Protein AF-A0A2G9PQK1-F1 (afdb_monomer_lite)

pLDDT: mean 94.48, std 4.03, range [71.69, 98.19]

Radius of gyration: 12.2 Å; chains: 1; bounding box: 29×18×31 Å

Sequence (68 aa):
MVDVDQAIIARLKSHGVNFEVLVDCRNAILVREGNVVSPQDLMATQEIFSDAKKGLRVSDDELQQAFA

Structure (mmCIF, N/CA/C/O backbone):
data_AF-A0A2G9PQK1-F1
#
_entry.id   AF-A0A2G9PQK1-F1
#
loop_
_atom_site.group_PDB
_atom_site.id
_atom_site.type_symbol
_atom_site.label_atom_id
_atom_site.label_alt_id
_atom_site.label_comp_id
_atom_site.label_asym_id
_atom_site.label_entity_id
_atom_site.label_seq_id
_atom_site.pdbx_PDB_ins_code
_atom_site.Cartn_x
_atom_site.Cartn_y
_atom_site.Cartn_z
_atom_site.occupancy
_atom_site.B_iso_or_equiv
_atom_site.auth_seq_id
_atom_site.auth_comp_id
_atom_site.auth_asym_id
_atom_site.auth_atom_id
_atom_site.pdbx_PDB_model_num
ATOM 1 N N . MET A 1 1 ? -0.485 2.957 -16.508 1.00 71.69 1 MET A N 1
ATOM 2 C CA . MET A 1 1 ? -1.595 2.874 -15.534 1.00 71.69 1 MET A CA 1
ATOM 3 C C . MET A 1 1 ? -1.741 1.418 -15.146 1.00 71.69 1 MET A C 1
ATOM 5 O O . MET A 1 1 ? -1.948 0.598 -16.034 1.00 71.69 1 MET A O 1
ATOM 9 N N . VAL A 1 2 ? -1.508 1.100 -13.876 1.00 82.25 2 VAL A N 1
ATOM 10 C CA . VAL A 1 2 ? -1.559 -0.275 -13.363 1.00 82.25 2 VAL A CA 1
ATOM 11 C C . VAL A 1 2 ? -3.017 -0.690 -13.184 1.00 82.25 2 VAL A C 1
ATOM 13 O O . VAL A 1 2 ? -3.821 0.092 -12.681 1.00 82.25 2 VAL A O 1
ATOM 16 N N . ASP A 1 3 ? -3.354 -1.902 -13.615 1.00 87.44 3 ASP A N 1
ATOM 17 C CA . ASP A 1 3 ? -4.680 -2.479 -13.403 1.00 87.44 3 ASP A CA 1
ATOM 18 C C . ASP A 1 3 ? -4.801 -2.986 -11.960 1.00 87.44 3 ASP A C 1
ATOM 20 O O . ASP A 1 3 ? -3.960 -3.758 -11.495 1.00 87.44 3 ASP A O 1
ATOM 24 N N . VAL A 1 4 ? -5.850 -2.557 -11.2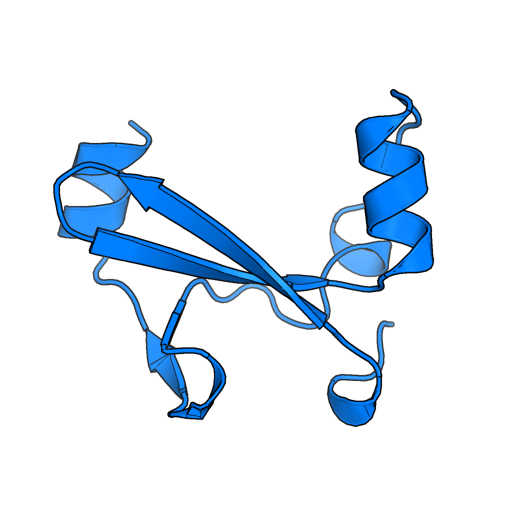57 1.00 87.44 4 VAL A N 1
ATOM 25 C CA . VAL A 1 4 ? -6.131 -2.961 -9.873 1.00 87.44 4 VAL A CA 1
ATOM 26 C C . VAL A 1 4 ? -6.352 -4.471 -9.778 1.00 87.44 4 VAL A C 1
ATOM 28 O O . VAL A 1 4 ? -5.899 -5.076 -8.808 1.00 87.44 4 VAL A O 1
ATOM 31 N N . ASP A 1 5 ? -6.955 -5.095 -10.794 1.00 87.94 5 ASP A N 1
ATOM 32 C CA . ASP A 1 5 ? -7.220 -6.540 -10.802 1.00 87.94 5 ASP A CA 1
ATOM 33 C C . ASP A 1 5 ? -5.936 -7.375 -10.942 1.00 87.94 5 ASP A C 1
ATOM 35 O O . ASP A 1 5 ? -5.897 -8.543 -10.552 1.00 87.94 5 ASP A O 1
ATOM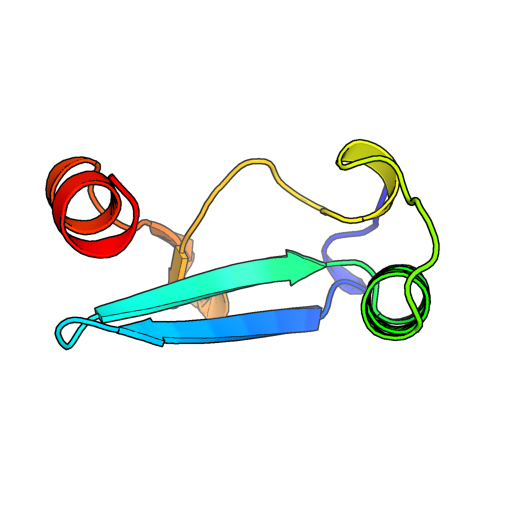 39 N N . GLN A 1 6 ? -4.871 -6.782 -11.492 1.00 89.81 6 GLN A N 1
ATOM 40 C CA . GLN A 1 6 ? -3.552 -7.410 -11.640 1.00 89.81 6 GLN A CA 1
ATOM 41 C C . GLN A 1 6 ? -2.556 -6.960 -10.562 1.00 89.81 6 GLN A C 1
ATOM 43 O O . GLN A 1 6 ? -1.455 -7.511 -10.467 1.00 89.81 6 GLN A O 1
ATOM 48 N N . ALA A 1 7 ? -2.921 -5.964 -9.751 1.00 95.19 7 ALA A N 1
ATOM 49 C CA . ALA A 1 7 ? -2.065 -5.436 -8.706 1.00 95.19 7 ALA A CA 1
ATOM 50 C C . ALA A 1 7 ? -1.933 -6.427 -7.543 1.00 95.19 7 ALA A C 1
ATOM 52 O O . ALA A 1 7 ? -2.883 -7.094 -7.129 1.00 95.19 7 ALA A O 1
ATOM 53 N N . ILE A 1 8 ? -0.733 -6.493 -6.974 1.00 96.06 8 ILE A N 1
ATOM 54 C CA . ILE A 1 8 ? -0.445 -7.285 -5.780 1.00 96.06 8 ILE A CA 1
ATOM 55 C C . ILE A 1 8 ? -0.286 -6.379 -4.562 1.00 96.06 8 ILE A C 1
ATOM 57 O O . ILE A 1 8 ? 0.039 -5.198 -4.676 1.00 96.06 8 ILE A O 1
ATOM 61 N N . ILE A 1 9 ? -0.485 -6.950 -3.376 1.00 97.44 9 ILE A N 1
ATOM 62 C CA . ILE A 1 9 ? -0.291 -6.237 -2.113 1.00 97.44 9 ILE A CA 1
ATOM 63 C C . ILE A 1 9 ? 1.187 -6.303 -1.732 1.00 97.44 9 ILE A C 1
ATOM 65 O O . ILE A 1 9 ? 1.699 -7.376 -1.399 1.00 97.44 9 ILE A O 1
ATOM 69 N N . ALA A 1 10 ? 1.854 -5.151 -1.715 1.00 96.88 10 ALA A N 1
ATOM 70 C CA . ALA A 1 10 ? 3.087 -4.981 -0.959 1.00 96.88 10 ALA A CA 1
ATOM 71 C C . ALA A 1 10 ? 2.726 -4.529 0.459 1.00 96.88 10 ALA A C 1
ATOM 73 O O . ALA A 1 10 ? 1.948 -3.593 0.635 1.00 96.88 10 ALA A O 1
ATOM 74 N N . ARG A 1 11 ? 3.270 -5.215 1.470 1.00 97.12 11 ARG A N 1
ATOM 75 C CA . ARG A 1 11 ? 2.940 -4.985 2.881 1.00 97.12 11 ARG A CA 1
ATOM 76 C C . ARG A 1 11 ? 4.190 -4.705 3.702 1.00 97.12 11 ARG A C 1
ATOM 78 O O . ARG A 1 11 ? 5.156 -5.462 3.638 1.00 97.12 11 ARG A O 1
ATOM 85 N N . LEU A 1 12 ? 4.101 -3.697 4.561 1.00 97.31 12 LEU A N 1
ATOM 86 C CA . LEU A 1 12 ? 5.027 -3.440 5.658 1.00 97.31 12 LEU A CA 1
ATOM 87 C C . LEU A 1 12 ? 4.252 -3.445 6.979 1.00 97.31 12 LEU A C 1
ATOM 89 O O . LEU A 1 12 ? 3.168 -2.879 7.060 1.00 97.31 12 LEU A O 1
ATOM 93 N N . LYS A 1 13 ? 4.795 -4.073 8.024 1.00 96.44 13 LYS A N 1
ATOM 94 C CA . LYS A 1 13 ? 4.224 -4.008 9.375 1.00 96.44 13 LYS A CA 1
ATOM 95 C C . LYS A 1 13 ? 5.154 -3.209 10.276 1.00 96.44 13 LYS A C 1
ATOM 97 O O . LYS A 1 13 ? 6.314 -3.582 10.427 1.00 96.44 13 LYS A O 1
ATOM 102 N N . SER A 1 14 ? 4.643 -2.136 10.868 1.00 95.25 14 SER A N 1
ATOM 103 C CA . SER A 1 14 ? 5.410 -1.221 11.718 1.00 95.25 14 SER A CA 1
ATOM 104 C C . SER A 1 14 ? 4.495 -0.609 12.778 1.00 95.25 14 SER A C 1
ATOM 106 O O . SER A 1 14 ? 3.307 -0.448 12.529 1.00 95.25 14 SER A O 1
ATOM 108 N N . HIS A 1 15 ? 5.008 -0.323 13.977 1.00 93.62 15 HIS A N 1
ATOM 109 C CA . HIS A 1 15 ? 4.233 0.299 15.070 1.00 93.62 15 HIS A CA 1
ATOM 110 C C . HIS A 1 15 ? 2.890 -0.395 15.398 1.00 93.62 15 HIS A C 1
ATOM 112 O O . HIS A 1 15 ? 1.938 0.230 15.842 1.00 93.62 15 HIS A O 1
ATOM 118 N N . GLY A 1 16 ? 2.797 -1.710 15.173 1.00 93.38 16 GLY A N 1
ATOM 119 C CA . GLY A 1 16 ? 1.562 -2.478 15.382 1.00 93.38 16 GLY A CA 1
ATOM 120 C C . GLY A 1 16 ? 0.531 -2.383 14.248 1.00 93.38 16 GLY A C 1
ATOM 121 O O . GLY A 1 16 ? -0.441 -3.136 14.273 1.00 93.38 16 GLY A O 1
ATOM 122 N N . VAL A 1 17 ? 0.778 -1.559 13.229 1.00 95.19 17 VAL A N 1
ATOM 123 C CA . VAL A 1 17 ? -0.107 -1.301 12.085 1.00 95.19 17 VAL A CA 1
ATOM 124 C C . VAL A 1 17 ? 0.437 -1.988 10.824 1.00 95.19 17 VAL A C 1
ATOM 126 O O . VAL A 1 17 ? 1.649 -2.148 10.645 1.00 95.19 17 VAL A O 1
ATOM 129 N N . ASN A 1 18 ? -0.465 -2.450 9.955 1.00 97.50 18 ASN A N 1
ATOM 130 C CA . ASN A 1 18 ? -0.111 -2.897 8.608 1.00 97.50 18 ASN A CA 1
ATOM 131 C C . ASN A 1 18 ? -0.231 -1.714 7.647 1.00 97.50 18 ASN A C 1
ATOM 133 O O . ASN A 1 18 ? -1.212 -0.984 7.697 1.00 97.50 18 ASN A O 1
ATOM 137 N N . PHE A 1 19 ? 0.729 -1.581 6.744 1.00 98.06 19 PHE A N 1
ATOM 138 C CA . PHE A 1 19 ? 0.717 -0.611 5.662 1.00 98.06 19 PHE A CA 1
ATOM 139 C C . PHE A 1 19 ? 0.789 -1.383 4.355 1.00 98.06 19 PHE A C 1
ATOM 141 O O . PHE A 1 19 ? 1.755 -2.103 4.093 1.00 98.06 19 PHE A O 1
ATOM 148 N N . GLU A 1 20 ? -0.269 -1.281 3.568 1.00 98.19 20 GLU A N 1
ATOM 149 C CA . GLU A 1 20 ? -0.480 -2.020 2.337 1.00 98.19 20 GLU A CA 1
ATOM 150 C C . GLU A 1 20 ? -0.655 -1.05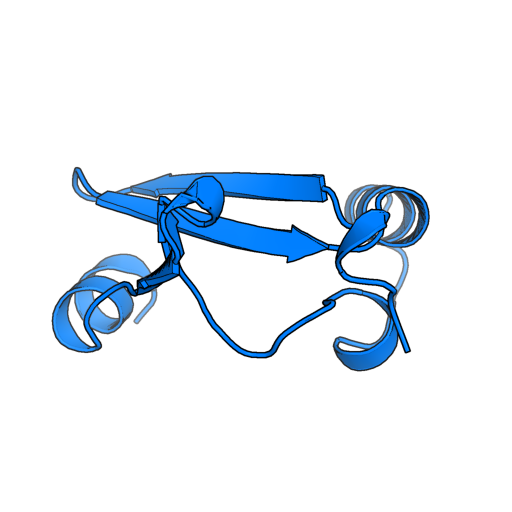4 1.175 1.00 98.19 20 GLU A C 1
ATOM 152 O O . GLU A 1 20 ? -1.432 -0.105 1.251 1.00 98.19 20 GLU A O 1
ATOM 157 N N . VAL A 1 21 ? 0.043 -1.331 0.081 1.00 96.94 21 VAL A N 1
ATOM 158 C CA . VAL A 1 21 ? -0.110 -0.614 -1.185 1.00 96.94 21 VAL A CA 1
ATOM 159 C C . VAL A 1 21 ? -0.327 -1.613 -2.312 1.00 96.94 21 VAL A C 1
ATOM 161 O O . VAL A 1 21 ? 0.198 -2.731 -2.285 1.00 96.94 21 VAL A O 1
ATOM 164 N N . LEU A 1 22 ? -1.120 -1.206 -3.301 1.00 97.00 22 LEU A N 1
ATOM 165 C CA . LEU A 1 22 ? -1.377 -1.991 -4.502 1.00 97.00 22 LEU A CA 1
ATOM 166 C C . LEU A 1 22 ? -0.339 -1.637 -5.562 1.00 97.00 22 LEU A C 1
ATOM 168 O O . LEU A 1 22 ? -0.297 -0.498 -6.028 1.00 97.00 22 LEU A O 1
ATOM 172 N N . VAL A 1 23 ? 0.492 -2.608 -5.934 1.00 96.81 23 VAL A N 1
ATOM 173 C CA . VAL A 1 23 ? 1.611 -2.410 -6.862 1.00 96.81 23 VAL A CA 1
ATOM 174 C C . VAL A 1 23 ? 1.559 -3.373 -8.037 1.00 96.81 23 VAL A C 1
ATOM 176 O O . VAL A 1 23 ? 1.109 -4.512 -7.906 1.00 96.81 23 VAL A O 1
ATOM 179 N N . ASP A 1 24 ? 2.083 -2.941 -9.180 1.00 96.44 24 ASP A N 1
ATOM 180 C CA . ASP A 1 24 ? 2.421 -3.855 -10.265 1.00 96.44 24 ASP A CA 1
ATOM 181 C C . ASP A 1 24 ? 3.583 -4.762 -9.834 1.00 96.44 24 ASP A C 1
ATOM 183 O O . ASP A 1 24 ? 4.638 -4.298 -9.395 1.00 96.44 24 ASP A O 1
ATOM 187 N N . CYS A 1 25 ? 3.394 -6.076 -9.961 1.00 94.75 25 CYS A N 1
ATOM 188 C CA . CYS A 1 25 ? 4.362 -7.069 -9.495 1.00 94.75 25 CYS A CA 1
ATOM 189 C C . CYS A 1 25 ? 5.727 -6.9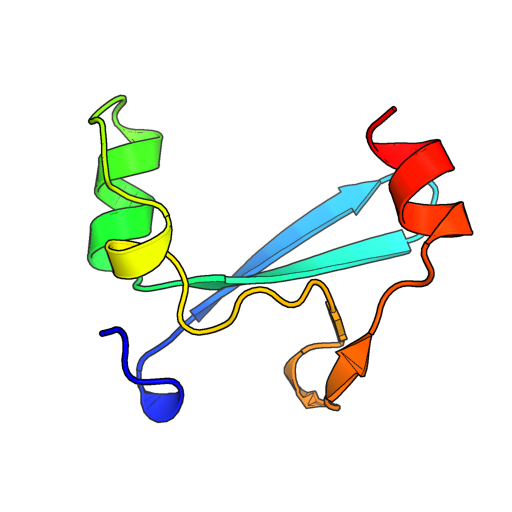41 -10.193 1.00 94.75 25 CYS A C 1
ATOM 191 O O . CYS A 1 25 ? 6.769 -7.070 -9.548 1.00 94.75 25 CYS A O 1
ATOM 193 N N . ARG A 1 26 ? 5.742 -6.663 -11.502 1.00 94.56 26 ARG A N 1
ATOM 194 C CA . ARG A 1 26 ? 6.984 -6.599 -12.286 1.00 94.56 26 ARG A CA 1
ATOM 195 C C . ARG A 1 26 ? 7.775 -5.350 -11.925 1.00 94.56 26 ARG A C 1
ATOM 197 O O . ARG A 1 26 ? 8.963 -5.440 -11.626 1.00 94.56 26 ARG A O 1
ATOM 204 N N . ASN A 1 27 ? 7.103 -4.207 -11.878 1.00 95.75 27 ASN A N 1
ATOM 205 C CA . ASN A 1 27 ? 7.710 -2.937 -11.502 1.00 95.75 27 ASN A CA 1
ATOM 206 C C . ASN A 1 27 ? 8.190 -2.942 -10.047 1.00 95.75 27 ASN A C 1
ATOM 208 O O . ASN A 1 27 ? 9.265 -2.419 -9.757 1.00 95.75 27 ASN A O 1
ATOM 212 N N . ALA A 1 28 ? 7.467 -3.604 -9.140 1.00 95.69 28 ALA A N 1
ATOM 213 C CA . ALA A 1 28 ? 7.910 -3.775 -7.760 1.00 95.69 28 ALA A CA 1
ATOM 214 C C . ALA A 1 28 ? 9.221 -4.574 -7.656 1.00 95.69 28 ALA A C 1
ATOM 216 O O . ALA A 1 28 ? 10.082 -4.232 -6.845 1.00 95.69 28 ALA A O 1
ATOM 217 N N . ILE A 1 29 ? 9.408 -5.611 -8.482 1.00 95.94 29 ILE A N 1
ATOM 218 C CA . ILE A 1 29 ? 10.673 -6.362 -8.543 1.00 95.94 29 ILE A CA 1
ATOM 219 C C . ILE A 1 29 ? 11.808 -5.463 -9.042 1.00 95.94 29 ILE A C 1
ATOM 221 O O . ILE A 1 29 ? 12.850 -5.405 -8.394 1.00 95.94 29 ILE A O 1
ATOM 225 N N . LEU A 1 30 ? 11.587 -4.697 -10.115 1.00 96.69 30 LEU A N 1
ATOM 226 C CA . LEU A 1 30 ? 12.592 -3.772 -10.652 1.00 96.69 30 LEU A CA 1
ATOM 227 C C . LEU A 1 30 ? 13.059 -2.754 -9.604 1.00 96.69 30 LEU A C 1
ATOM 229 O O . LEU A 1 30 ? 14.262 -2.521 -9.474 1.00 96.69 30 LEU A O 1
ATOM 233 N N . VAL A 1 31 ? 12.130 -2.192 -8.824 1.00 96.00 31 VAL A N 1
ATOM 234 C CA . VAL A 1 31 ? 12.454 -1.278 -7.716 1.00 96.00 31 VAL A CA 1
ATOM 235 C C . VAL A 1 31 ? 13.287 -1.978 -6.642 1.00 96.00 31 VAL A C 1
ATOM 237 O O . VAL A 1 31 ? 14.261 -1.410 -6.153 1.00 96.00 31 VAL A O 1
ATOM 240 N N . ARG A 1 32 ? 12.964 -3.232 -6.296 1.00 94.38 32 ARG A N 1
ATOM 241 C CA . ARG A 1 32 ? 13.757 -4.020 -5.334 1.00 94.38 32 ARG A CA 1
ATOM 242 C C . ARG A 1 32 ? 15.170 -4.330 -5.826 1.00 94.38 32 ARG A C 1
ATOM 244 O O . ARG A 1 32 ? 16.062 -4.500 -5.002 1.00 94.38 32 ARG A O 1
ATOM 251 N N . GLU A 1 33 ? 15.370 -4.396 -7.136 1.00 97.00 33 GLU A N 1
ATOM 252 C CA . GLU A 1 33 ? 16.680 -4.569 -7.775 1.00 97.00 33 GLU A CA 1
ATOM 253 C C . GLU A 1 33 ? 17.475 -3.254 -7.887 1.00 97.00 33 GLU A C 1
ATOM 255 O O . GLU A 1 33 ? 18.621 -3.264 -8.331 1.00 97.00 33 GLU A O 1
ATOM 260 N N . GLY A 1 34 ? 16.900 -2.125 -7.454 1.00 96.88 34 GLY A N 1
ATOM 261 C CA . GLY A 1 34 ? 17.546 -0.812 -7.459 1.00 96.88 34 GLY A CA 1
ATOM 262 C C . GLY A 1 34 ? 17.278 0.023 -8.712 1.00 96.88 34 GLY A C 1
ATOM 263 O O . GLY A 1 34 ? 17.885 1.081 -8.876 1.00 96.88 34 GLY A O 1
ATOM 264 N N . ASN A 1 35 ? 16.373 -0.415 -9.593 1.00 97.69 35 ASN A N 1
ATOM 265 C CA . ASN A 1 35 ? 15.955 0.387 -10.738 1.00 97.69 35 ASN A CA 1
ATOM 266 C C . ASN A 1 35 ? 15.016 1.517 -10.303 1.00 97.69 35 ASN A C 1
ATOM 268 O O . ASN A 1 35 ? 14.246 1.395 -9.349 1.00 97.69 35 ASN A O 1
ATOM 272 N N . VAL A 1 36 ? 15.036 2.610 -11.062 1.00 95.56 36 VAL A N 1
ATOM 273 C CA . VAL A 1 36 ? 14.118 3.732 -10.863 1.00 95.56 36 VAL A CA 1
ATOM 274 C C . VAL A 1 36 ? 12.859 3.492 -11.691 1.00 95.56 36 VAL A C 1
ATOM 276 O O . VAL A 1 36 ? 12.920 3.446 -12.917 1.00 95.56 36 VAL A O 1
ATOM 279 N N . VAL A 1 37 ? 11.717 3.361 -11.017 1.00 95.00 37 VAL A N 1
ATOM 280 C CA . VAL A 1 37 ? 10.389 3.270 -11.638 1.00 95.00 37 VAL A CA 1
ATOM 281 C C . VAL A 1 37 ? 9.525 4.408 -11.110 1.00 95.00 37 VAL A C 1
ATOM 283 O O . VAL A 1 37 ? 9.608 4.755 -9.930 1.00 95.00 37 VAL A O 1
ATOM 286 N N . SER A 1 38 ? 8.712 5.014 -11.976 1.00 94.69 38 SER A N 1
ATOM 287 C CA . SER A 1 38 ? 7.826 6.099 -11.558 1.00 94.69 38 SER A CA 1
ATOM 288 C C . SER A 1 38 ? 6.751 5.577 -10.586 1.00 94.69 38 SER A C 1
ATOM 290 O O . SER A 1 38 ? 6.262 4.455 -10.753 1.00 94.69 38 SER A O 1
ATOM 292 N N . PRO A 1 39 ? 6.322 6.371 -9.589 1.00 90.81 39 PRO A N 1
ATOM 293 C CA . PRO A 1 39 ? 5.214 5.991 -8.713 1.00 90.81 39 PRO A CA 1
ATOM 294 C C . PRO A 1 39 ? 3.921 5.658 -9.475 1.00 90.81 39 PRO A C 1
ATOM 296 O O . PRO A 1 39 ? 3.178 4.777 -9.055 1.00 90.81 39 PRO A O 1
ATOM 299 N N . GLN A 1 40 ? 3.669 6.328 -10.606 1.00 91.25 40 GLN A N 1
ATOM 300 C CA . GLN A 1 40 ? 2.485 6.131 -11.453 1.00 91.25 40 GLN A CA 1
ATOM 301 C C . GLN A 1 40 ? 2.504 4.801 -12.218 1.00 91.25 40 GLN A C 1
ATOM 303 O O . GLN A 1 40 ? 1.444 4.258 -12.539 1.00 91.25 40 GLN A O 1
ATOM 308 N N . ASP A 1 41 ? 3.695 4.288 -12.523 1.00 92.88 41 ASP A N 1
ATOM 309 C CA . ASP A 1 41 ? 3.869 2.982 -13.158 1.00 92.88 41 ASP A CA 1
ATOM 310 C C . ASP A 1 41 ? 3.984 1.860 -12.122 1.00 92.88 41 ASP A C 1
ATOM 312 O O . ASP A 1 41 ? 3.706 0.704 -12.431 1.00 92.88 41 ASP A O 1
ATOM 316 N N . LEU A 1 42 ? 4.373 2.184 -10.887 1.00 95.38 42 LEU A N 1
ATOM 317 C CA . LEU A 1 42 ? 4.495 1.219 -9.801 1.00 95.38 42 LEU A CA 1
ATOM 318 C C . LEU A 1 42 ? 3.161 0.945 -9.101 1.00 95.38 42 LEU A C 1
ATOM 320 O O . LEU A 1 42 ? 2.862 -0.214 -8.827 1.00 95.38 42 LEU A O 1
ATOM 324 N N . MET A 1 43 ? 2.391 1.983 -8.769 1.00 94.75 43 MET A N 1
ATOM 325 C CA . MET A 1 43 ? 1.223 1.870 -7.892 1.00 94.75 43 MET A CA 1
ATOM 326 C C . MET A 1 43 ? -0.091 1.958 -8.668 1.00 94.75 43 MET A C 1
ATOM 328 O O . MET A 1 43 ? -0.270 2.819 -9.528 1.00 94.75 43 MET A O 1
ATOM 332 N N . ALA A 1 44 ? -1.043 1.093 -8.318 1.00 94.25 44 ALA A N 1
ATOM 333 C CA . ALA A 1 44 ? -2.395 1.121 -8.879 1.00 94.25 44 ALA A CA 1
ATOM 334 C C . ALA A 1 44 ? -3.259 2.239 -8.279 1.00 94.25 44 ALA A C 1
ATOM 336 O O . ALA A 1 44 ? -4.181 2.732 -8.926 1.00 94.25 44 ALA A O 1
ATOM 337 N N . THR A 1 45 ? -2.953 2.664 -7.052 1.00 93.06 45 THR A N 1
ATOM 338 C CA . THR A 1 45 ? -3.629 3.762 -6.354 1.00 93.06 45 THR A CA 1
ATOM 339 C C . THR A 1 45 ? -2.611 4.594 -5.573 1.00 93.06 45 THR A C 1
ATOM 341 O O . THR A 1 45 ? -1.500 4.144 -5.310 1.00 93.06 45 THR A O 1
ATOM 344 N N . GLN A 1 46 ? -2.984 5.816 -5.186 1.00 90.88 46 GLN A N 1
ATOM 345 C CA . GLN A 1 46 ? -2.169 6.677 -4.310 1.00 90.88 46 GLN A CA 1
ATOM 346 C C . GLN A 1 46 ? -2.535 6.515 -2.824 1.00 90.88 46 GLN A C 1
ATOM 348 O O . GLN A 1 46 ? -2.238 7.378 -2.007 1.00 90.88 46 GLN A O 1
ATOM 353 N N . GLU A 1 47 ? -3.227 5.430 -2.482 1.00 93.81 47 GLU A N 1
ATOM 354 C CA . GLU A 1 47 ? -3.803 5.203 -1.158 1.00 93.81 47 GLU A CA 1
ATOM 355 C C . GLU A 1 47 ? -2.988 4.151 -0.403 1.00 93.81 47 GLU A C 1
ATOM 357 O O . GLU A 1 47 ? -2.512 3.181 -0.999 1.00 93.81 47 GLU A O 1
ATOM 362 N N . ILE A 1 48 ? -2.876 4.319 0.916 1.00 96.75 48 ILE A N 1
ATOM 363 C CA . ILE A 1 48 ? -2.229 3.355 1.811 1.00 96.75 48 ILE A CA 1
ATOM 364 C C . ILE A 1 48 ? -3.301 2.716 2.693 1.00 96.75 48 ILE A C 1
ATOM 366 O O . ILE A 1 48 ? -4.096 3.395 3.349 1.00 96.75 48 ILE A O 1
ATOM 370 N N . PHE A 1 49 ? -3.326 1.388 2.708 1.00 97.69 49 PHE A N 1
ATOM 371 C CA . PHE A 1 49 ? -4.356 0.594 3.363 1.00 97.69 49 PHE A CA 1
ATOM 372 C C . PHE A 1 49 ? -3.824 -0.121 4.604 1.00 97.69 49 PHE A C 1
ATOM 374 O O . PHE A 1 49 ? -2.684 -0.571 4.634 1.00 97.69 49 PHE A O 1
ATOM 381 N N . SER A 1 50 ? -4.666 -0.265 5.623 1.00 97.12 50 SER A N 1
ATOM 382 C CA . SER A 1 50 ? -4.431 -1.189 6.738 1.00 97.12 50 SER A CA 1
ATOM 383 C C . SER A 1 50 ? -4.869 -2.616 6.390 1.00 97.12 50 SER A C 1
ATOM 385 O O . SER A 1 50 ? -4.322 -3.590 6.913 1.00 97.12 50 SER A O 1
ATOM 387 N N . ASP A 1 51 ? -5.833 -2.732 5.472 1.00 97.19 51 ASP A N 1
ATOM 388 C CA . ASP A 1 51 ? -6.282 -3.970 4.833 1.00 97.19 51 ASP A CA 1
ATOM 389 C C . ASP A 1 51 ? -6.850 -3.629 3.443 1.00 97.19 51 ASP A C 1
ATOM 391 O O . ASP A 1 51 ? -8.007 -3.215 3.304 1.00 97.19 51 ASP A O 1
ATOM 395 N N . ALA A 1 52 ? -6.029 -3.781 2.401 1.00 96.38 52 ALA A N 1
ATOM 396 C CA . ALA A 1 52 ? -6.384 -3.410 1.033 1.00 96.38 52 ALA A CA 1
ATOM 397 C C . ALA A 1 52 ? -7.532 -4.267 0.483 1.00 96.38 52 ALA A C 1
ATOM 399 O O . ALA A 1 52 ? -8.368 -3.774 -0.271 1.00 96.38 52 ALA A O 1
ATOM 400 N N . LYS A 1 53 ? -7.640 -5.531 0.916 1.00 94.44 53 LYS A N 1
ATOM 401 C CA . LYS A 1 53 ? -8.726 -6.431 0.487 1.00 94.44 53 LYS A CA 1
ATOM 402 C C . LYS A 1 53 ? -10.091 -5.981 0.991 1.00 94.44 53 LYS A C 1
ATOM 404 O O . LYS A 1 53 ? -11.101 -6.282 0.363 1.00 94.44 53 LYS A O 1
ATOM 409 N N . LYS A 1 54 ? -10.124 -5.288 2.129 1.00 96.31 54 LYS A N 1
ATOM 410 C CA . LYS A 1 54 ? -11.343 -4.700 2.699 1.00 96.31 54 LYS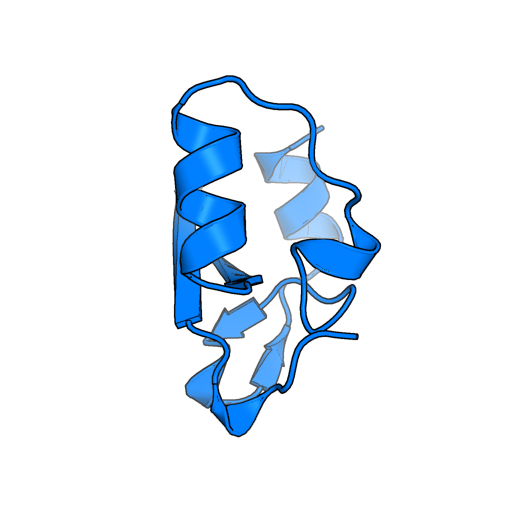 A CA 1
ATOM 411 C C . LYS A 1 54 ? -11.510 -3.219 2.355 1.00 96.31 54 LYS A C 1
ATOM 413 O O . LYS A 1 54 ? -12.504 -2.627 2.760 1.00 96.31 54 LYS A O 1
ATOM 418 N N . GLY A 1 55 ? -10.548 -2.619 1.651 1.00 95.31 55 GLY A N 1
ATOM 419 C CA . GLY A 1 55 ? -10.529 -1.186 1.364 1.00 95.31 55 GLY A CA 1
ATOM 420 C C . GLY A 1 55 ? -10.350 -0.306 2.607 1.00 95.31 55 GLY A C 1
ATOM 421 O O . GLY A 1 55 ? -10.735 0.862 2.579 1.00 95.31 55 GLY A O 1
ATOM 422 N N . LEU A 1 56 ? -9.795 -0.841 3.702 1.00 97.12 56 LEU A N 1
ATOM 423 C CA . LEU A 1 56 ? -9.576 -0.083 4.936 1.00 97.12 56 LEU A CA 1
ATOM 424 C C . LEU A 1 56 ? -8.303 0.749 4.815 1.00 97.12 56 LEU A C 1
ATOM 426 O O . LEU A 1 56 ? -7.227 0.198 4.596 1.00 97.12 56 LEU A O 1
ATOM 430 N N . ARG A 1 57 ? -8.427 2.069 4.959 1.00 96.94 57 ARG A N 1
ATOM 431 C CA . ARG A 1 57 ? -7.306 3.014 4.880 1.00 96.94 57 ARG A CA 1
ATOM 432 C C . ARG A 1 57 ? -6.581 3.128 6.217 1.00 96.94 57 ARG A C 1
ATOM 434 O O . ARG A 1 57 ? -7.170 2.864 7.266 1.00 96.94 57 ARG A O 1
ATOM 441 N N . VAL A 1 58 ? -5.307 3.491 6.157 1.00 96.62 58 VAL A N 1
ATOM 442 C CA . VAL A 1 58 ? -4.545 3.906 7.341 1.00 96.62 58 VAL A CA 1
ATOM 443 C C . VAL A 1 58 ? -4.898 5.356 7.670 1.00 96.62 58 VAL A C 1
ATOM 445 O O . VAL A 1 58 ? -5.193 6.133 6.763 1.00 96.62 58 VAL A O 1
ATOM 448 N N . SER A 1 59 ? -4.906 5.716 8.951 1.00 95.69 59 SER A N 1
ATOM 449 C CA . SER A 1 59 ? -5.089 7.111 9.362 1.00 95.69 59 SER A CA 1
ATOM 450 C C . SER A 1 59 ? -3.814 7.945 9.174 1.00 95.69 59 SER A C 1
ATOM 452 O 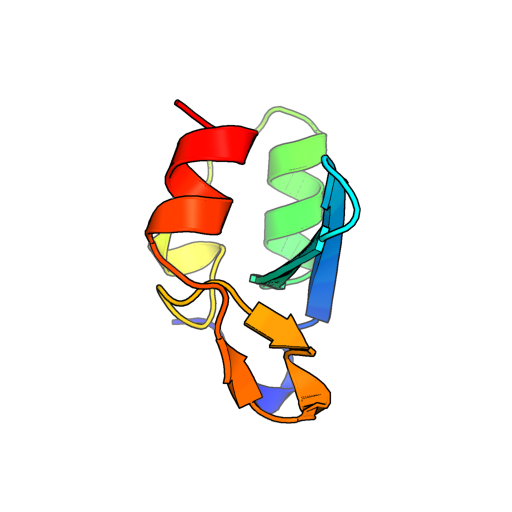O . SER A 1 59 ? -2.700 7.422 9.233 1.00 95.69 59 SER A O 1
ATOM 454 N N . ASP A 1 60 ? -3.968 9.258 8.998 1.00 94.81 60 ASP A N 1
ATOM 455 C CA . ASP A 1 60 ? -2.828 10.177 8.861 1.00 94.81 60 ASP A CA 1
ATOM 456 C C . ASP A 1 60 ? -1.923 10.156 10.104 1.00 94.81 60 ASP A C 1
ATOM 458 O O . ASP A 1 60 ? -0.700 10.177 9.976 1.00 94.81 60 ASP A O 1
ATOM 462 N N . ASP A 1 61 ? -2.511 10.022 11.298 1.00 95.44 61 ASP A N 1
ATOM 463 C CA . ASP A 1 61 ? -1.770 9.916 12.559 1.00 95.44 61 ASP A CA 1
ATOM 464 C C . ASP A 1 61 ? -0.870 8.668 12.589 1.00 95.44 61 ASP A C 1
ATOM 466 O O . ASP A 1 61 ? 0.290 8.746 12.994 1.00 95.44 61 ASP A O 1
ATOM 470 N N . GLU A 1 62 ? -1.373 7.513 12.139 1.00 95.06 62 GLU A N 1
ATOM 471 C CA . GLU A 1 62 ? -0.592 6.270 12.060 1.00 95.06 62 GLU A CA 1
ATOM 472 C C . GLU A 1 62 ? 0.517 6.355 11.003 1.00 95.06 62 GLU A C 1
ATOM 474 O O . GLU A 1 62 ? 1.617 5.842 11.221 1.00 95.06 62 GLU A O 1
ATOM 479 N N . LEU A 1 63 ? 0.253 7.016 9.869 1.00 95.00 63 LEU A N 1
ATOM 480 C CA . LEU A 1 63 ? 1.266 7.268 8.842 1.00 95.00 63 LEU A CA 1
ATOM 481 C C . LEU A 1 63 ? 2.377 8.169 9.378 1.00 95.00 63 LEU A C 1
ATOM 483 O O . LEU A 1 63 ? 3.556 7.847 9.227 1.00 95.00 63 LEU A O 1
ATOM 487 N N . GLN A 1 64 ? 2.009 9.266 10.037 1.00 94.81 64 GLN A N 1
ATOM 488 C CA . GLN A 1 64 ? 2.965 10.208 10.598 1.00 94.81 64 GLN A CA 1
ATOM 489 C C . GLN A 1 64 ? 3.798 9.560 11.707 1.00 94.81 64 GLN A C 1
ATOM 491 O O . GLN A 1 64 ? 5.008 9.737 11.739 1.00 94.81 64 GLN A O 1
ATOM 496 N N . GLN A 1 65 ? 3.196 8.748 12.578 1.00 94.88 65 GLN A N 1
ATOM 497 C CA . GLN A 1 65 ? 3.944 8.030 13.615 1.00 94.88 65 GLN A CA 1
ATOM 498 C C . GLN A 1 65 ? 4.933 7.003 13.048 1.00 94.88 65 GLN A C 1
ATOM 500 O O . GLN A 1 65 ? 5.967 6.758 13.665 1.00 94.88 65 GLN A O 1
ATOM 505 N N . ALA A 1 66 ? 4.622 6.379 11.909 1.00 95.38 66 ALA A N 1
ATOM 506 C CA . ALA A 1 66 ? 5.445 5.309 11.354 1.00 95.38 66 ALA A CA 1
ATOM 507 C C . ALA A 1 66 ? 6.503 5.767 10.339 1.00 95.38 66 ALA A C 1
ATOM 509 O O . ALA A 1 66 ? 7.510 5.067 10.192 1.00 95.38 66 ALA A O 1
ATOM 510 N N . PHE A 1 67 ? 6.271 6.873 9.624 1.00 94.25 67 PHE A N 1
ATOM 511 C CA . PHE A 1 67 ? 7.094 7.297 8.482 1.00 94.25 67 PHE A CA 1
ATOM 512 C C . PHE A 1 67 ? 7.611 8.745 8.535 1.00 94.25 67 PHE A C 1
ATOM 514 O O . PHE A 1 67 ? 8.361 9.112 7.628 1.00 94.25 67 PHE A O 1
ATOM 521 N N . ALA A 1 68 ? 7.230 9.561 9.528 1.00 88.25 68 ALA A N 1
ATOM 522 C CA . ALA A 1 68 ? 7.809 10.899 9.729 1.00 88.25 68 ALA A CA 1
ATOM 523 C C . ALA A 1 68 ? 9.091 10.845 10.574 1.00 88.25 68 ALA A C 1
ATOM 525 O O . ALA A 1 68 ? 9.997 11.661 10.289 1.00 88.25 68 ALA A O 1
#

Secondary structure (DSSP, 8-state):
---GGG-EEEEEEETTEEEEEEE-HHHHHHHHTT----HHHHBS-S--EEEGGGTEEPPHHHHHHHH-

Foldseek 3Di:
DDDQVQWDWDWDADPNAIWTFTFRPVVVVCVVVVHDDDPVNTGPDPFIASDVVVPHGDDPVRCVVGPD